Protein AF-A0A804HNZ0-F1 (afdb_monomer)

Foldseek 3Di:
DDDDDDPPDDDDDDDDDDDDPPPDDDDDDDDDDPPPDPPPDDDDDDDDDDDDPDDDDDDDDDDPDDDPPDAPPVHDDDDDPDPPVVDDDDPDPPDPDDDDD

Mean predicted aligned error: 22.6 Å

InterPro domains:
  IPR053115 Cyclin-dependent kinase inhibitor [PTHR35162] (1-100)

Organism: Musa acuminata subsp. malaccensis (NCBI:txid214687)

pLDDT: mean 74.39, std 14.31, range [40.06, 93.19]

Solvent-accessible surface area (backbone atoms only — not comparable to full-atom values): 8059 Å² total; per-residue (Å²): 138,84,86,83,77,82,83,74,78,72,80,88,79,80,86,83,86,78,83,69,93,78,72,74,81,88,79,80,84,88,80,86,79,91,74,90,61,92,72,75,84,76,78,81,82,76,83,78,82,77,83,71,80,84,74,79,81,76,90,74,76,83,75,76,81,80,76,80,91,63,80,54,98,82,56,79,78,89,72,72,92,59,59,73,82,73,49,82,83,73,82,73,74,78,83,74,80,78,78,90,126

Secondary structure (DSSP, 8-state):
---------PPPPPPPP---S---------------S-----PPPPPPP--PPPPPPPPPPPPPPPPP-PPPTT-PPPPPS-STTTSPPP---TT------

Radius of gyration: 34.48 Å; Cα contacts (8 Å, |Δi|>4): 2; chains: 1; bounding box: 57×45×86 Å

Structure (mmCIF, N/CA/C/O backbone):
data_AF-A0A804HNZ0-F1
#
_entry.id   AF-A0A804HNZ0-F1
#
loop_
_atom_site.group_PDB
_atom_site.id
_atom_site.type_symbol
_atom_site.label_atom_id
_atom_site.label_alt_id
_atom_site.label_comp_id
_atom_site.label_asym_id
_atom_site.label_entity_id
_atom_site.label_seq_id
_atom_site.pdbx_PDB_ins_code
_atom_site.Cartn_x
_atom_site.Cartn_y
_atom_site.Cartn_z
_atom_site.occupancy
_atom_site.B_iso_or_equiv
_atom_site.auth_seq_id
_atom_site.auth_comp_id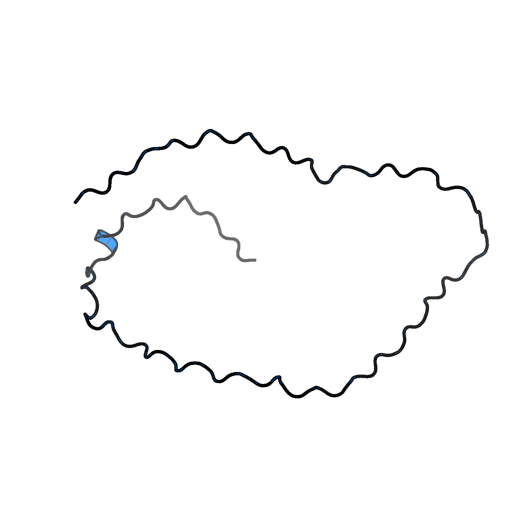
_atom_site.auth_asym_id
_atom_site.auth_atom_id
_atom_site.pdbx_PDB_model_num
ATOM 1 N N . MET A 1 1 ? 13.086 -16.620 31.245 1.00 46.06 1 MET A N 1
ATOM 2 C CA . MET A 1 1 ? 13.162 -17.008 29.822 1.00 46.06 1 MET A CA 1
ATOM 3 C C . MET A 1 1 ? 13.821 -15.850 29.086 1.00 46.06 1 MET A C 1
ATOM 5 O O . MET A 1 1 ? 13.134 -14.896 28.745 1.00 46.06 1 MET A O 1
ATOM 9 N N . GLY A 1 2 ? 15.155 -15.846 29.034 1.00 57.25 2 GLY A N 1
ATOM 10 C CA . GLY A 1 2 ? 15.947 -14.762 28.447 1.00 57.25 2 GLY A CA 1
ATOM 11 C C . GLY A 1 2 ? 16.069 -14.908 26.930 1.00 57.25 2 GLY A C 1
ATOM 12 O O . GLY A 1 2 ? 16.003 -16.020 26.415 1.00 57.25 2 GLY A O 1
ATOM 13 N N . LEU A 1 3 ? 16.219 -13.783 26.232 1.00 61.97 3 LEU A N 1
ATOM 14 C CA . LEU A 1 3 ? 16.718 -13.721 24.859 1.00 61.97 3 LEU A CA 1
ATOM 15 C C . LEU A 1 3 ? 18.109 -13.102 24.943 1.00 61.97 3 LEU A C 1
ATOM 17 O O . LEU A 1 3 ? 18.267 -11.884 24.986 1.00 61.97 3 LEU A O 1
ATOM 21 N N . GLU A 1 4 ? 19.099 -13.969 25.069 1.00 67.62 4 GLU A N 1
ATOM 22 C CA . GLU A 1 4 ? 20.506 -13.623 24.969 1.00 67.62 4 GLU A CA 1
ATOM 23 C C . GLU A 1 4 ? 20.862 -13.467 23.485 1.00 67.62 4 GLU A C 1
ATOM 25 O O . GLU A 1 4 ? 20.763 -14.405 22.698 1.00 67.62 4 GLU A O 1
ATOM 30 N N . PHE A 1 5 ? 21.172 -12.235 23.080 1.00 62.34 5 PHE A N 1
ATOM 31 C CA . PHE A 1 5 ? 21.745 -11.949 21.771 1.00 62.34 5 PHE A CA 1
ATOM 32 C C . PHE A 1 5 ? 23.254 -12.132 21.884 1.00 62.34 5 PHE A C 1
ATOM 34 O O . PHE A 1 5 ? 23.924 -11.318 22.520 1.00 62.34 5 PHE A O 1
ATOM 41 N N . ASP A 1 6 ? 23.784 -13.179 21.255 1.00 62.06 6 ASP A N 1
ATOM 42 C CA . ASP A 1 6 ? 25.218 -13.279 21.011 1.00 62.06 6 ASP A CA 1
ATOM 43 C C . ASP A 1 6 ? 25.627 -12.118 20.103 1.00 62.06 6 ASP A C 1
ATOM 45 O O . ASP A 1 6 ? 25.293 -12.067 18.916 1.00 62.06 6 ASP A O 1
ATOM 49 N N . ALA A 1 7 ? 26.336 -11.154 20.688 1.00 64.50 7 ALA A N 1
ATOM 50 C CA . ALA A 1 7 ? 26.970 -10.052 19.986 1.00 64.50 7 ALA A CA 1
ATOM 51 C C . ALA A 1 7 ? 28.180 -10.581 19.201 1.00 64.50 7 ALA A C 1
ATOM 53 O O . ALA A 1 7 ? 29.329 -10.281 19.519 1.00 64.50 7 ALA A O 1
ATOM 54 N N . GLN A 1 8 ? 27.934 -11.402 18.180 1.00 65.44 8 GLN A N 1
ATOM 55 C CA . GLN A 1 8 ? 28.947 -11.660 17.168 1.00 65.44 8 GLN A CA 1
ATOM 56 C C . GLN A 1 8 ? 29.049 -10.424 16.280 1.00 65.44 8 GLN A C 1
ATOM 58 O O . GLN A 1 8 ? 28.260 -10.212 15.359 1.00 65.44 8 GLN A O 1
ATOM 63 N N . GLU A 1 9 ? 30.017 -9.578 16.615 1.00 74.31 9 GLU A N 1
ATOM 64 C CA . GLU A 1 9 ? 30.476 -8.487 15.772 1.00 74.31 9 GLU A 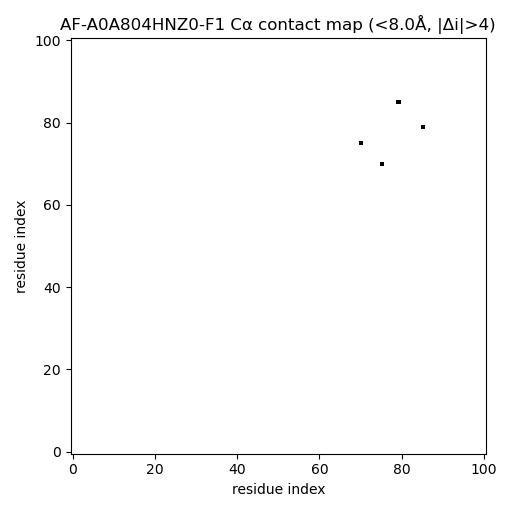CA 1
ATOM 65 C C . GLU A 1 9 ? 30.968 -9.077 14.442 1.00 74.31 9 GLU A C 1
ATOM 67 O O . GLU A 1 9 ? 31.959 -9.805 14.383 1.00 74.31 9 GLU A O 1
ATOM 72 N N . SER A 1 10 ? 30.226 -8.826 13.362 1.00 72.31 10 SER A N 1
ATOM 73 C CA . SER A 1 10 ? 30.628 -9.264 12.028 1.00 72.31 10 SER A CA 1
ATOM 74 C C . SER A 1 10 ? 31.896 -8.519 11.598 1.00 72.31 10 SER A C 1
ATOM 76 O O . SER A 1 10 ? 31.956 -7.300 11.785 1.00 72.31 10 SER A O 1
ATOM 78 N N . PRO A 1 11 ? 32.877 -9.194 10.975 1.00 78.75 11 PRO A N 1
ATOM 79 C CA . PRO A 1 11 ? 34.108 -8.544 10.556 1.00 78.75 11 PRO A CA 1
ATOM 80 C C . PRO A 1 11 ? 33.826 -7.420 9.543 1.00 78.75 11 PRO A C 1
ATOM 82 O O . PRO A 1 11 ? 32.917 -7.544 8.715 1.00 78.75 11 PRO A O 1
ATOM 85 N N . PRO A 1 12 ? 34.603 -6.323 9.580 1.00 79.56 12 PRO A N 1
ATOM 86 C CA . PRO A 1 12 ? 34.398 -5.187 8.693 1.00 79.56 12 PRO A CA 1
ATOM 87 C C . PRO A 1 12 ? 34.626 -5.594 7.232 1.00 79.56 12 PRO A C 1
ATOM 89 O O . PRO A 1 12 ? 35.664 -6.155 6.879 1.00 79.56 12 PRO A O 1
ATOM 92 N N . LEU A 1 13 ? 33.650 -5.299 6.370 1.00 81.19 13 LEU A N 1
ATOM 93 C CA . LEU A 1 13 ? 33.748 -5.564 4.935 1.00 81.19 13 LEU A CA 1
ATOM 94 C C . LEU A 1 13 ? 34.662 -4.539 4.253 1.00 81.19 13 LEU A C 1
ATOM 96 O O . LEU A 1 13 ? 34.633 -3.348 4.564 1.00 81.19 13 LEU A O 1
ATOM 100 N N . ALA A 1 14 ? 35.455 -5.005 3.287 1.00 86.00 14 ALA A N 1
ATOM 101 C CA . ALA A 1 14 ? 36.332 -4.142 2.508 1.00 86.00 14 ALA A CA 1
ATOM 102 C C . ALA A 1 14 ? 35.529 -3.197 1.583 1.00 86.00 14 ALA A C 1
ATOM 104 O O . ALA A 1 14 ? 34.492 -3.598 1.046 1.00 86.00 14 ALA A O 1
ATOM 105 N N . PRO A 1 15 ? 36.014 -1.965 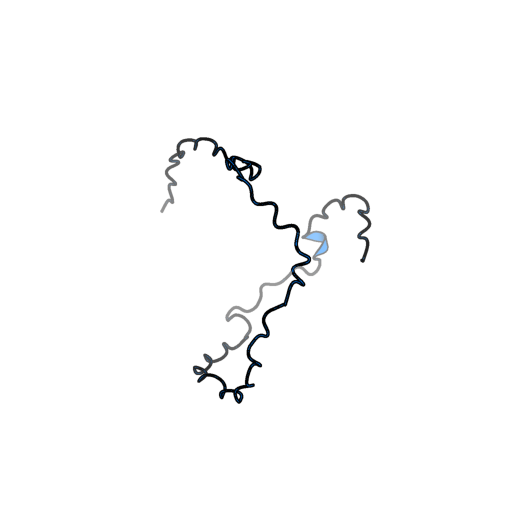1.334 1.00 83.69 15 PRO A N 1
ATOM 106 C CA . PRO A 1 15 ? 35.362 -1.033 0.417 1.00 83.69 15 PRO A CA 1
ATOM 107 C C . PRO A 1 15 ? 35.320 -1.557 -1.026 1.00 83.69 15 PRO A C 1
ATOM 109 O O . PRO A 1 15 ? 36.347 -1.933 -1.593 1.00 83.69 15 PRO A O 1
ATOM 112 N N . ILE A 1 16 ? 34.139 -1.518 -1.646 1.00 85.81 16 ILE A N 1
ATOM 113 C CA . ILE A 1 16 ? 33.950 -1.888 -3.054 1.00 85.81 16 ILE A CA 1
ATOM 114 C C . ILE A 1 16 ? 34.448 -0.742 -3.942 1.00 85.81 16 ILE A C 1
ATOM 116 O O . ILE A 1 16 ? 33.991 0.394 -3.816 1.00 85.81 16 ILE A O 1
ATOM 120 N N . ARG A 1 17 ? 35.371 -1.039 -4.864 1.00 81.69 17 ARG A N 1
ATOM 121 C CA . ARG A 1 17 ? 35.824 -0.094 -5.894 1.00 81.69 17 ARG A CA 1
ATOM 122 C C . ARG A 1 17 ? 35.022 -0.309 -7.172 1.00 81.69 17 ARG A C 1
ATOM 124 O O . ARG A 1 17 ? 35.092 -1.380 -7.765 1.00 81.69 17 ARG A O 1
ATOM 131 N N . THR A 1 18 ? 34.297 0.712 -7.610 1.00 80.56 18 THR A N 1
ATOM 132 C CA . THR A 1 18 ? 33.619 0.732 -8.912 1.00 80.56 18 THR A CA 1
ATOM 133 C C . THR A 1 18 ? 34.381 1.652 -9.859 1.00 80.56 18 THR A C 1
ATOM 135 O O . THR A 1 18 ? 34.621 2.810 -9.517 1.00 80.56 18 THR A O 1
ATOM 138 N N . THR A 1 19 ? 34.754 1.175 -11.046 1.00 76.94 19 THR A N 1
ATOM 139 C CA . THR A 1 19 ? 35.233 2.051 -12.124 1.00 76.94 19 THR A CA 1
ATOM 140 C C . THR A 1 19 ? 34.031 2.701 -12.802 1.00 76.94 19 THR A C 1
ATOM 142 O O . THR A 1 19 ? 33.039 2.031 -13.088 1.00 76.94 19 THR A O 1
ATOM 145 N N . GLY A 1 20 ? 34.091 4.018 -13.005 1.00 68.06 20 GLY A N 1
ATOM 146 C CA . GLY A 1 20 ? 33.048 4.758 -13.712 1.00 68.06 20 GLY A CA 1
ATOM 147 C C . GLY A 1 20 ? 32.935 4.317 -15.171 1.00 68.06 20 GLY A C 1
ATOM 148 O O . GLY A 1 20 ? 33.881 3.784 -15.744 1.00 68.06 20 GLY A O 1
ATOM 149 N N . ILE A 1 21 ? 31.777 4.576 -15.773 1.00 64.94 21 ILE A N 1
ATOM 150 C CA . ILE A 1 21 ? 31.421 4.232 -17.161 1.00 64.94 21 ILE A CA 1
ATOM 151 C C . ILE A 1 21 ? 32.266 4.930 -18.248 1.00 64.94 21 ILE A C 1
ATOM 153 O O . ILE A 1 21 ? 31.985 4.761 -19.426 1.00 64.94 21 ILE A O 1
ATOM 157 N N . ASP A 1 22 ? 33.298 5.691 -17.879 1.00 61.94 22 ASP A N 1
ATOM 158 C CA . ASP A 1 22 ? 34.150 6.459 -18.802 1.00 61.94 22 ASP A CA 1
ATOM 159 C C . ASP A 1 22 ? 35.394 5.682 -19.277 1.00 61.94 22 ASP A C 1
ATOM 161 O O . ASP A 1 22 ? 36.398 6.252 -19.708 1.00 61.94 22 ASP A O 1
ATOM 165 N N . ALA A 1 23 ? 35.351 4.349 -19.209 1.00 58.97 23 ALA A N 1
ATOM 166 C CA . ALA A 1 23 ? 36.323 3.511 -19.896 1.00 58.97 23 ALA A CA 1
ATOM 167 C C . ALA A 1 23 ? 36.029 3.557 -21.405 1.00 58.97 23 ALA A C 1
ATOM 169 O O . ALA A 1 23 ? 35.277 2.742 -21.935 1.00 58.97 23 ALA A O 1
ATOM 170 N N . LYS A 1 24 ? 36.604 4.550 -22.088 1.00 60.88 24 LYS A N 1
ATOM 171 C CA . LYS A 1 24 ? 36.611 4.650 -23.550 1.00 60.88 24 LYS A CA 1
ATOM 172 C C . LYS A 1 24 ? 37.192 3.353 -24.146 1.00 60.88 24 LYS A C 1
ATOM 174 O O . LYS A 1 24 ? 38.342 3.038 -23.830 1.00 60.88 24 LYS A O 1
ATOM 179 N N . PRO A 1 25 ? 36.466 2.612 -25.002 1.00 49.31 25 PRO A N 1
ATOM 180 C CA . PRO A 1 25 ? 37.070 1.518 -25.747 1.00 49.31 25 PRO A CA 1
ATOM 181 C C . PRO A 1 25 ? 38.052 2.100 -26.772 1.00 49.31 25 PRO A C 1
ATOM 183 O O . PRO A 1 25 ? 37.727 3.025 -27.519 1.00 49.31 25 PRO A O 1
ATOM 186 N N . ALA A 1 26 ? 39.282 1.594 -26.751 1.00 52.16 26 ALA A N 1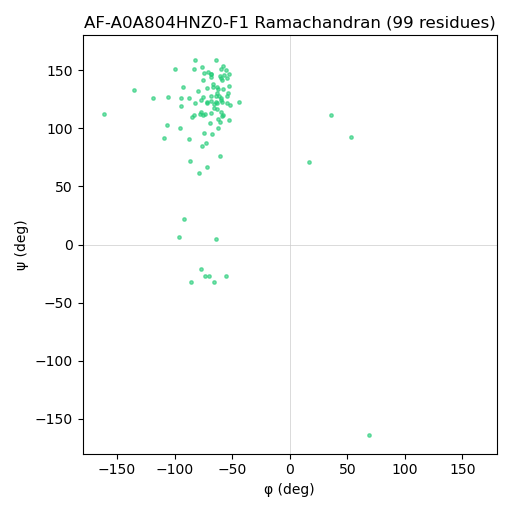
ATOM 187 C CA . ALA A 1 26 ? 40.215 1.745 -27.853 1.00 52.16 26 ALA A CA 1
ATOM 188 C C . ALA A 1 26 ? 39.793 0.748 -28.938 1.00 52.16 26 ALA A C 1
ATOM 190 O O . ALA A 1 26 ? 39.849 -0.455 -28.699 1.00 52.16 26 ALA A O 1
ATOM 191 N N . GLU A 1 27 ? 39.356 1.245 -30.092 1.00 48.53 27 GLU A N 1
ATOM 192 C CA . GLU A 1 27 ? 39.207 0.433 -31.298 1.00 48.53 27 GLU A CA 1
ATOM 193 C C . GLU A 1 27 ? 40.119 1.004 -32.385 1.00 48.53 27 GLU A C 1
ATOM 195 O O . GLU A 1 27 ? 40.152 2.210 -32.645 1.00 48.53 27 GLU A O 1
ATOM 200 N N . GLU A 1 28 ? 40.935 0.094 -32.904 1.00 50.84 28 GLU A N 1
ATOM 201 C CA . GLU A 1 28 ? 41.956 0.238 -33.929 1.00 50.84 28 GLU A CA 1
ATOM 202 C C . GLU A 1 28 ? 41.343 0.463 -35.326 1.00 50.84 28 GLU A C 1
ATOM 204 O O . GLU A 1 28 ? 40.289 -0.075 -35.646 1.00 50.84 28 GLU A O 1
ATOM 209 N N . GLU A 1 29 ? 42.072 1.228 -36.149 1.00 49.00 29 GLU A N 1
ATOM 210 C CA . GLU A 1 29 ? 42.215 1.072 -37.608 1.00 49.00 29 GLU A CA 1
ATOM 211 C C . GLU A 1 29 ? 40.926 1.002 -38.464 1.00 49.00 29 GLU A C 1
ATOM 213 O O . GLU A 1 29 ? 40.412 -0.066 -38.792 1.00 49.00 29 GLU A O 1
ATOM 218 N N . VAL A 1 30 ? 40.471 2.160 -38.963 1.00 40.06 30 VAL A N 1
ATOM 219 C CA . VAL A 1 30 ? 39.568 2.236 -40.128 1.00 40.06 30 VAL A CA 1
ATOM 220 C C . VAL A 1 30 ? 40.415 2.458 -41.382 1.00 40.06 30 VAL A C 1
ATOM 222 O O . VAL A 1 30 ? 40.849 3.576 -41.663 1.00 40.06 30 VAL A O 1
ATOM 225 N N . SER A 1 31 ? 40.656 1.384 -42.133 1.00 45.75 31 SER A N 1
ATOM 226 C CA . SER A 1 31 ? 41.236 1.438 -43.477 1.00 45.75 31 SER A CA 1
ATOM 227 C C . SER A 1 31 ? 40.166 1.758 -44.531 1.00 45.75 31 SER A C 1
ATOM 229 O O . SER A 1 31 ? 39.179 1.043 -44.667 1.00 45.75 31 SER A O 1
ATOM 231 N N . GLU A 1 32 ? 40.400 2.856 -45.249 1.00 44.75 32 GLU A N 1
ATOM 232 C CA . GLU A 1 32 ? 40.194 3.077 -46.689 1.00 44.75 32 GLU A CA 1
ATOM 233 C C . GLU A 1 32 ? 38.986 2.422 -47.399 1.00 44.75 32 GLU A C 1
ATOM 235 O O . GLU A 1 32 ? 38.974 1.239 -47.723 1.00 44.75 32 GLU A O 1
ATOM 240 N N . SER A 1 33 ? 38.030 3.255 -47.820 1.00 42.22 33 SER A N 1
ATOM 241 C CA . SER A 1 33 ? 37.599 3.282 -49.227 1.00 42.22 33 SER A CA 1
ATOM 242 C C . SER A 1 33 ? 36.873 4.592 -49.537 1.00 42.22 33 SER A C 1
ATOM 244 O O . SER A 1 33 ? 35.798 4.899 -49.029 1.00 42.22 33 SER A O 1
ATOM 246 N N . THR A 1 34 ? 37.517 5.401 -50.368 1.00 49.22 34 THR A N 1
ATOM 247 C CA . THR A 1 34 ? 36.986 6.621 -50.971 1.00 49.22 34 THR A CA 1
ATOM 248 C C . THR A 1 34 ? 36.033 6.224 -52.101 1.00 49.22 34 THR A C 1
ATOM 250 O O . THR A 1 34 ? 36.44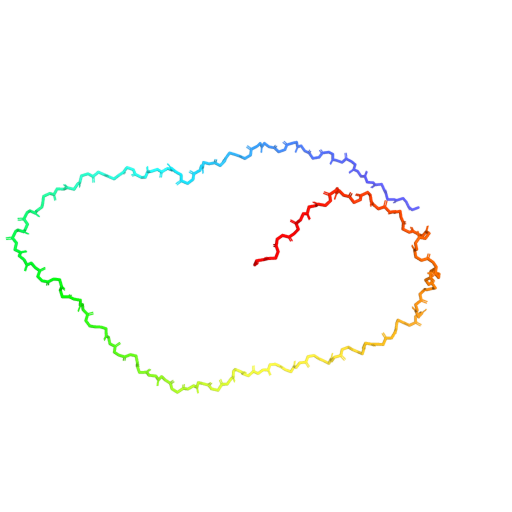1 6.142 -53.257 1.00 49.22 34 THR A O 1
ATOM 253 N N . ASP A 1 35 ? 34.769 5.945 -51.785 1.00 47.84 35 ASP A N 1
ATOM 254 C CA . ASP A 1 35 ? 33.708 5.863 -52.796 1.00 47.84 35 ASP A CA 1
ATOM 255 C C . ASP A 1 35 ? 33.121 7.263 -53.008 1.00 47.84 35 ASP A C 1
ATOM 257 O O . ASP A 1 35 ? 32.238 7.728 -52.289 1.00 47.84 35 ASP A O 1
ATOM 261 N N . ASN A 1 36 ? 33.708 7.988 -53.959 1.00 52.06 36 ASN A N 1
ATOM 262 C CA . ASN A 1 36 ? 33.219 9.278 -54.428 1.00 52.06 36 ASN A CA 1
ATOM 263 C C . ASN A 1 36 ? 32.184 9.035 -55.535 1.00 52.06 36 ASN A C 1
ATOM 265 O O . ASN A 1 36 ? 32.447 9.252 -56.718 1.00 52.06 36 ASN A O 1
ATOM 269 N N . GLY A 1 37 ? 31.022 8.543 -55.131 1.00 52.88 37 GLY A N 1
ATOM 270 C CA . GLY A 1 37 ? 29.798 8.521 -55.912 1.00 52.88 37 GLY A CA 1
ATOM 271 C C . GLY A 1 37 ? 28.685 8.968 -54.983 1.00 52.88 37 GLY A C 1
ATOM 272 O O . GLY A 1 37 ? 28.617 8.527 -53.841 1.00 52.88 37 GLY A O 1
ATOM 273 N N . GLU A 1 38 ? 27.844 9.886 -55.434 1.00 61.16 38 GLU A N 1
ATOM 274 C CA . GLU A 1 38 ? 26.607 10.273 -54.760 1.00 61.16 38 GLU A CA 1
ATOM 275 C C . GLU A 1 38 ? 25.670 9.058 -54.650 1.00 61.16 38 GLU A C 1
ATOM 277 O O . GLU A 1 38 ? 24.720 8.884 -55.406 1.00 61.16 38 GLU A O 1
ATOM 282 N N . ALA A 1 39 ? 25.968 8.153 -53.720 1.00 65.69 39 ALA A N 1
ATOM 283 C CA . ALA A 1 39 ? 25.070 7.090 -53.335 1.00 65.69 39 ALA A CA 1
ATOM 284 C C . ALA A 1 39 ? 23.885 7.769 -52.650 1.00 65.69 39 ALA A C 1
ATOM 286 O O . ALA A 1 39 ? 23.930 8.105 -51.465 1.00 65.69 39 ALA A O 1
ATOM 287 N N . GLU A 1 40 ? 22.831 8.032 -53.419 1.00 75.56 40 GLU A N 1
ATOM 288 C CA . GLU A 1 40 ? 21.534 8.387 -52.868 1.00 75.56 40 GLU A CA 1
ATOM 289 C C . GLU A 1 40 ? 21.163 7.300 -51.853 1.00 75.56 40 GLU A C 1
ATOM 291 O O . GLU A 1 40 ? 20.884 6.154 -52.208 1.00 75.56 40 GLU A O 1
ATOM 296 N N . CYS A 1 41 ? 21.232 7.635 -50.564 1.00 75.62 41 CYS A N 1
ATOM 297 C CA . CYS A 1 41 ? 20.881 6.717 -49.493 1.00 75.62 41 CYS A CA 1
ATOM 298 C C . CYS A 1 41 ? 19.400 6.338 -49.623 1.00 75.62 41 CYS A C 1
ATOM 300 O O . CYS A 1 41 ? 18.512 7.092 -49.222 1.00 75.62 41 CYS A O 1
ATOM 302 N N . VAL A 1 42 ? 19.124 5.156 -50.176 1.00 82.00 42 VAL A N 1
ATOM 303 C CA . VAL A 1 42 ? 17.767 4.617 -50.274 1.00 82.00 42 VAL A CA 1
ATOM 304 C C . VAL A 1 42 ? 17.410 3.932 -48.959 1.00 82.00 42 VAL A C 1
ATOM 306 O O . VAL A 1 42 ? 17.935 2.868 -48.633 1.00 82.00 42 VAL A O 1
ATOM 309 N N . THR A 1 43 ? 16.473 4.513 -48.210 1.00 86.12 43 THR A N 1
ATOM 310 C CA . THR A 1 43 ? 15.900 3.853 -47.032 1.00 86.12 43 THR 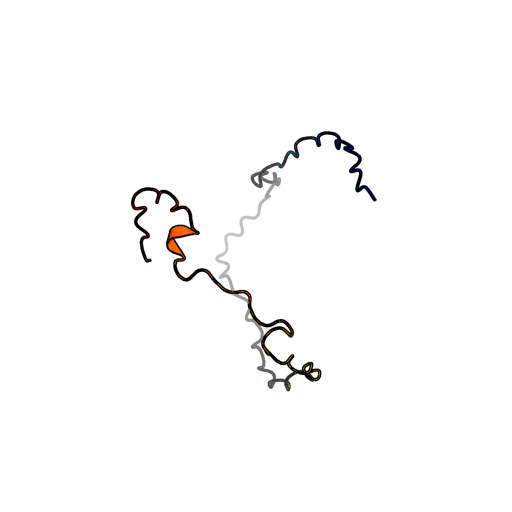A CA 1
ATOM 311 C C . THR A 1 43 ? 15.114 2.611 -47.476 1.00 86.12 43 THR A C 1
ATOM 313 O O . THR A 1 43 ? 14.158 2.750 -48.250 1.00 86.12 43 THR A O 1
ATOM 316 N N . PRO A 1 44 ? 15.454 1.398 -47.001 1.00 87.44 44 PRO A N 1
ATOM 317 C CA . PRO A 1 44 ? 14.677 0.206 -47.312 1.00 87.44 44 PRO A CA 1
ATOM 318 C C . PRO A 1 44 ? 13.255 0.349 -46.759 1.00 87.44 44 PRO A C 1
ATOM 320 O O . PRO A 1 44 ? 13.048 0.773 -45.620 1.00 87.44 44 PRO A O 1
ATOM 323 N N . LYS A 1 45 ? 12.256 0.007 -47.577 1.00 85.12 45 LYS A N 1
ATOM 324 C CA . LYS A 1 45 ? 10.847 0.042 -47.168 1.00 85.12 45 LYS A CA 1
ATOM 325 C C . LYS A 1 45 ? 10.555 -1.157 -46.268 1.00 85.12 45 LYS A C 1
ATOM 327 O O . LYS A 1 45 ? 10.828 -2.290 -46.657 1.00 85.12 45 LYS A O 1
ATOM 332 N N . SER A 1 46 ? 9.996 -0.913 -45.085 1.00 84.50 46 SER A N 1
ATOM 333 C CA . SER A 1 46 ? 9.505 -1.980 -44.214 1.00 84.50 46 SER A CA 1
ATOM 334 C C . SER A 1 46 ? 8.175 -2.540 -44.719 1.00 84.50 46 SER A C 1
ATOM 336 O O . SER A 1 46 ? 7.391 -1.847 -45.371 1.00 84.50 46 SER A O 1
ATOM 338 N N . GLU A 1 47 ? 7.917 -3.808 -44.401 1.00 86.50 47 GLU A N 1
ATOM 339 C CA . GLU A 1 47 ? 6.611 -4.422 -44.614 1.00 86.50 47 GLU A CA 1
ATOM 340 C C . GLU A 1 47 ? 5.557 -3.714 -43.752 1.00 86.50 47 GLU A C 1
ATOM 342 O O . GLU A 1 47 ? 5.785 -3.398 -42.580 1.00 86.50 47 GLU A O 1
ATOM 347 N N . GLN A 1 48 ? 4.403 -3.426 -44.352 1.00 82.38 48 GLN A N 1
ATOM 348 C CA . GLN A 1 48 ? 3.324 -2.728 -43.673 1.00 82.38 48 GLN A CA 1
ATOM 349 C C . GLN A 1 48 ? 2.687 -3.681 -42.649 1.00 82.38 48 GLN A C 1
ATOM 351 O O . GLN A 1 48 ? 2.233 -4.760 -43.033 1.00 82.38 48 GLN A O 1
ATOM 356 N N . PRO A 1 49 ? 2.639 -3.326 -41.351 1.00 78.94 49 PRO A N 1
ATOM 357 C CA . PRO A 1 49 ? 2.112 -4.230 -40.344 1.00 78.94 49 PRO A CA 1
ATOM 358 C C . PRO A 1 49 ? 0.620 -4.458 -40.591 1.00 78.94 49 PRO A C 1
ATOM 360 O O . PRO A 1 49 ? -0.191 -3.534 -40.515 1.00 78.94 49 PRO A O 1
ATOM 363 N N . VAL A 1 50 ? 0.252 -5.707 -40.871 1.00 82.75 50 VAL A N 1
ATOM 364 C CA . VAL A 1 50 ? -1.148 -6.128 -40.914 1.00 82.75 50 VAL A CA 1
ATOM 365 C C . VAL A 1 50 ? -1.683 -6.079 -39.485 1.00 82.75 50 VAL A C 1
ATOM 367 O O . VAL A 1 50 ? -1.243 -6.843 -38.623 1.00 82.75 50 VAL A O 1
ATOM 370 N N . CYS A 1 51 ? -2.623 -5.170 -39.214 1.00 76.31 51 CYS A N 1
ATOM 371 C CA . CYS A 1 51 ? -3.314 -5.117 -37.928 1.00 76.31 51 CYS A CA 1
ATOM 372 C C . CYS A 1 51 ? -4.051 -6.437 -37.698 1.00 76.31 51 CYS A C 1
ATOM 374 O O . CYS A 1 51 ? -5.091 -6.696 -38.304 1.00 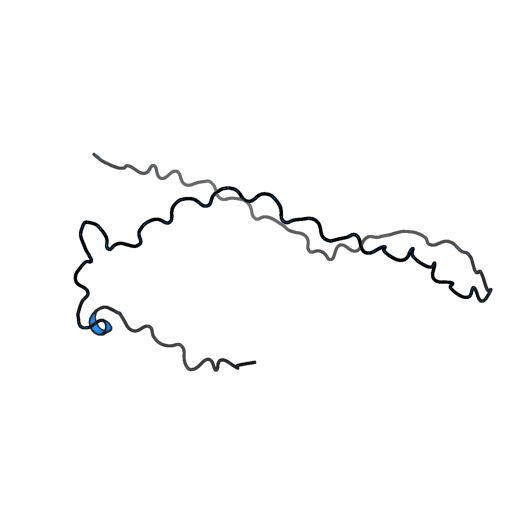76.31 51 CYS A O 1
ATOM 376 N N . GLN A 1 52 ? -3.510 -7.277 -36.819 1.00 79.94 52 GLN A N 1
ATOM 377 C CA . GLN A 1 52 ? -4.210 -8.479 -36.400 1.00 79.94 52 GLN A CA 1
ATOM 378 C C . GLN A 1 52 ? -5.436 -8.109 -35.553 1.00 79.94 52 GLN A C 1
ATOM 380 O O . GLN A 1 52 ? -5.389 -7.137 -34.790 1.00 79.94 52 GLN A O 1
ATOM 385 N N . PRO A 1 53 ? -6.542 -8.863 -35.677 1.00 83.88 53 PRO A N 1
ATOM 386 C CA . PRO A 1 53 ? -7.715 -8.656 -34.843 1.00 83.88 53 PRO A CA 1
ATOM 387 C C . PRO A 1 53 ? -7.355 -8.827 -33.365 1.00 83.88 53 PRO A C 1
ATOM 389 O O . PRO A 1 53 ? -6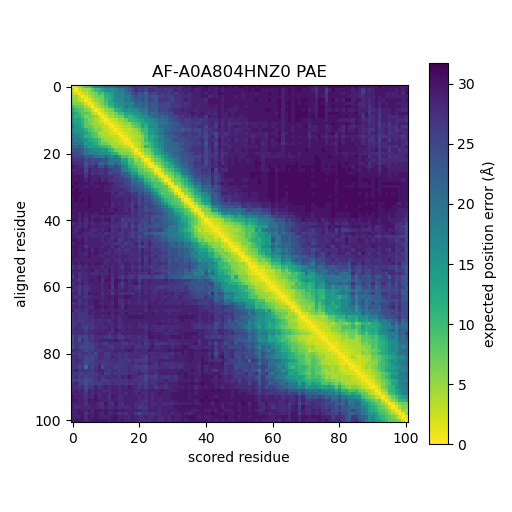.542 -9.675 -32.995 1.00 83.88 53 PRO A O 1
ATOM 392 N N . ALA A 1 54 ? -7.975 -8.013 -32.510 1.00 82.44 54 ALA A N 1
ATOM 393 C CA . ALA A 1 54 ? -7.744 -8.072 -31.075 1.00 82.44 54 ALA A CA 1
ATOM 394 C C . ALA A 1 54 ? -8.115 -9.460 -30.532 1.00 82.44 54 ALA A C 1
ATOM 396 O O . ALA A 1 54 ? -9.242 -9.930 -30.702 1.00 82.44 54 ALA A O 1
ATOM 397 N N . LEU A 1 55 ? -7.161 -10.108 -29.862 1.00 85.19 55 LEU A N 1
ATOM 398 C CA . LEU A 1 55 ? -7.412 -11.365 -29.168 1.00 85.19 55 LEU A CA 1
ATOM 399 C C . LEU A 1 55 ? -8.333 -11.120 -27.963 1.00 85.19 55 LEU A C 1
ATOM 401 O O . LEU A 1 55 ? -8.248 -10.061 -27.326 1.00 85.19 55 LEU A O 1
ATOM 405 N N . PRO A 1 56 ? -9.207 -12.082 -27.616 1.00 87.00 56 PRO A N 1
ATOM 406 C CA . PRO A 1 56 ? -10.019 -11.970 -26.416 1.00 87.00 56 PRO A CA 1
ATOM 407 C C . PRO A 1 56 ? -9.119 -11.852 -25.176 1.00 87.00 56 PRO A C 1
ATOM 409 O O . PRO A 1 56 ? -7.999 -12.374 -25.156 1.00 87.00 56 PRO A O 1
ATOM 412 N N . PRO A 1 57 ? -9.590 -11.179 -24.114 1.00 84.56 57 PRO A N 1
ATOM 413 C CA . PRO A 1 57 ? -8.816 -11.044 -22.891 1.00 84.56 57 PRO A CA 1
ATOM 414 C C . PRO A 1 57 ? -8.490 -12.420 -22.305 1.00 84.56 57 PRO A C 1
ATOM 416 O O . PRO A 1 57 ? -9.330 -13.321 -22.295 1.00 84.56 57 PRO A O 1
ATOM 419 N N . ALA A 1 58 ? -7.275 -12.563 -21.772 1.00 87.19 58 ALA A N 1
ATOM 420 C CA . ALA A 1 58 ? -6.831 -13.807 -21.158 1.00 87.19 58 ALA A CA 1
ATOM 421 C C . ALA A 1 58 ? -7.809 -14.280 -20.058 1.00 87.19 58 ALA A C 1
ATOM 423 O O . ALA A 1 58 ? -8.330 -13.443 -19.304 1.00 87.19 58 ALA A O 1
ATOM 424 N N . PRO A 1 59 ? -8.027 -15.603 -19.912 1.00 89.06 59 PRO A N 1
ATOM 425 C CA . PRO A 1 59 ? -8.860 -16.157 -18.852 1.00 89.06 59 PRO A CA 1
ATOM 426 C C . PRO A 1 59 ? -8.426 -15.633 -17.481 1.00 89.06 59 PRO A C 1
ATOM 428 O O . PRO A 1 59 ? -7.285 -15.811 -17.047 1.00 89.06 59 PRO A O 1
ATOM 431 N N . ARG A 1 60 ? -9.339 -14.955 -16.783 1.00 85.50 60 ARG A N 1
ATOM 432 C CA . ARG A 1 60 ? -9.061 -14.397 -15.458 1.00 85.50 60 ARG A CA 1
ATOM 433 C C . ARG A 1 60 ? -9.354 -15.439 -14.389 1.00 85.50 60 ARG A C 1
ATOM 435 O O . ARG A 1 60 ? -10.467 -15.950 -14.306 1.00 85.50 60 ARG A O 1
ATOM 442 N N . LYS A 1 61 ? -8.367 -15.704 -13.531 1.00 88.19 61 LYS A N 1
ATOM 443 C CA . LYS A 1 61 ? -8.574 -16.502 -12.315 1.00 88.19 61 LYS A CA 1
ATOM 444 C C . LYS A 1 61 ? -9.666 -15.853 -11.444 1.00 88.19 61 LYS A C 1
ATOM 446 O O . LYS A 1 61 ? -9.732 -14.617 -11.396 1.00 88.19 61 LYS A O 1
ATOM 451 N N . PRO A 1 62 ? -10.493 -16.644 -10.732 1.00 88.88 62 PRO A N 1
ATOM 452 C CA . PRO A 1 62 ? -11.454 -16.110 -9.776 1.00 88.88 62 PRO A CA 1
ATOM 453 C C . PRO A 1 62 ? -10.742 -15.207 -8.771 1.00 88.88 62 PRO A C 1
ATOM 455 O O . PRO A 1 62 ? -9.710 -15.580 -8.207 1.00 88.88 62 PRO A O 1
ATOM 458 N N . ARG A 1 63 ? -11.270 -14.000 -8.556 1.00 83.25 63 ARG A N 1
ATOM 459 C CA . ARG A 1 63 ? -10.718 -13.115 -7.529 1.00 83.25 63 ARG A CA 1
ATOM 460 C C . ARG A 1 63 ? -10.977 -13.744 -6.157 1.00 83.25 63 ARG A C 1
ATOM 462 O O . ARG A 1 63 ? -12.106 -14.171 -5.914 1.00 83.25 63 ARG A O 1
ATOM 469 N N . PRO A 1 64 ? -9.985 -13.763 -5.252 1.00 87.12 64 PRO A N 1
ATOM 470 C CA . PRO A 1 64 ? -10.212 -14.155 -3.870 1.00 87.12 64 PRO A CA 1
ATOM 471 C C . PRO A 1 64 ? -11.358 -13.346 -3.259 1.00 87.12 64 PRO A C 1
ATOM 473 O O . PRO A 1 64 ? -11.545 -12.168 -3.589 1.00 87.12 64 PRO A O 1
ATOM 476 N N . ALA A 1 65 ? -12.112 -13.969 -2.353 1.00 86.00 65 ALA A N 1
ATOM 477 C CA . ALA A 1 65 ? -13.161 -13.277 -1.621 1.00 86.00 65 ALA A CA 1
ATOM 478 C C . ALA A 1 65 ? -12.573 -12.036 -0.927 1.00 86.00 65 ALA A C 1
ATOM 480 O O . ALA A 1 65 ? -11.568 -12.120 -0.216 1.00 86.00 65 ALA A O 1
ATOM 481 N N . LYS A 1 66 ? -13.192 -10.868 -1.142 1.00 82.00 66 LYS A N 1
ATOM 482 C CA . LYS A 1 66 ? -12.792 -9.639 -0.449 1.00 82.00 66 LYS A CA 1
ATOM 483 C C . LYS A 1 66 ? -12.920 -9.869 1.057 1.00 82.00 66 LYS A C 1
ATOM 485 O O . LYS A 1 66 ? -14.009 -10.172 1.546 1.00 82.00 66 LYS A O 1
ATOM 490 N N . ARG A 1 67 ? -11.818 -9.689 1.790 1.00 80.94 67 ARG A N 1
ATOM 491 C CA . ARG A 1 67 ? -11.841 -9.666 3.257 1.00 80.94 67 ARG A CA 1
ATOM 492 C C . ARG A 1 67 ? -12.787 -8.549 3.699 1.00 80.94 67 ARG A C 1
ATOM 494 O O . ARG A 1 67 ? -12.740 -7.448 3.153 1.00 80.94 67 ARG A O 1
ATOM 501 N N . LYS A 1 68 ? -13.666 -8.837 4.660 1.00 81.50 68 LYS A N 1
ATOM 502 C CA . LYS A 1 68 ? -14.529 -7.813 5.255 1.00 81.50 68 LYS A CA 1
ATOM 503 C C . LYS A 1 68 ? -13.630 -6.807 5.977 1.00 81.50 68 LYS A C 1
ATOM 505 O O . LYS A 1 68 ? -12.855 -7.195 6.845 1.00 81.50 68 LYS A O 1
ATOM 510 N N . LEU A 1 69 ? -13.725 -5.535 5.595 1.00 79.69 69 LEU A N 1
ATOM 511 C CA . LEU A 1 69 ? -13.077 -4.413 6.278 1.00 79.69 69 LEU A CA 1
ATOM 512 C C . LEU A 1 69 ? -13.908 -4.048 7.516 1.00 79.69 69 LEU A C 1
ATOM 514 O O . LEU A 1 69 ? -14.519 -2.987 7.576 1.00 79.69 69 LEU A O 1
ATOM 518 N N . GLY A 1 70 ? -14.046 -4.995 8.441 1.00 83.12 70 GLY A N 1
ATOM 519 C CA . GLY A 1 70 ? -14.690 -4.746 9.726 1.00 83.12 70 GLY A CA 1
ATOM 520 C C . GLY A 1 70 ? -13.710 -4.107 10.712 1.00 83.12 70 GLY A C 1
ATOM 521 O O . GLY A 1 70 ? -12.495 -4.258 10.537 1.00 83.12 70 GLY A O 1
ATOM 522 N N . PRO A 1 71 ? -14.211 -3.422 11.753 1.00 83.81 71 PRO A N 1
ATOM 523 C CA . PRO A 1 71 ? -13.368 -3.012 12.866 1.00 83.81 71 PRO A CA 1
ATOM 524 C C . PRO A 1 71 ? -12.699 -4.243 13.507 1.00 83.81 71 PRO A C 1
ATOM 526 O O . PRO A 1 71 ? -13.237 -5.354 13.423 1.00 83.81 71 PRO A O 1
ATOM 529 N N . PRO A 1 72 ? -11.527 -4.075 14.145 1.00 87.31 72 PRO A N 1
ATOM 530 C CA . PRO A 1 72 ? -10.861 -5.167 14.842 1.00 87.31 72 PRO A CA 1
ATOM 531 C C . PRO A 1 72 ? -11.793 -5.814 15.882 1.00 87.31 72 PRO A C 1
ATOM 533 O O . PRO A 1 72 ? -12.593 -5.102 16.490 1.00 87.31 72 PRO A O 1
ATOM 536 N N . PRO A 1 73 ? -11.658 -7.123 16.180 1.00 86.69 73 PRO A N 1
ATOM 537 C CA . PRO A 1 73 ? -12.488 -7.800 17.185 1.00 86.69 73 PRO A CA 1
ATOM 538 C C . PRO A 1 73 ? -12.454 -7.136 18.568 1.00 86.69 73 PRO A C 1
ATOM 540 O O . PRO A 1 73 ? -13.404 -7.236 19.333 1.00 86.69 73 PRO A O 1
ATOM 543 N N . LYS A 1 74 ? -11.348 -6.449 18.882 1.00 90.81 74 LYS A N 1
ATOM 544 C CA . LYS A 1 74 ? -11.123 -5.743 20.148 1.00 90.81 74 LYS A CA 1
ATOM 545 C C . LYS A 1 74 ? -11.453 -4.243 20.079 1.00 90.81 74 LYS A C 1
ATOM 547 O O . LYS A 1 74 ? -11.192 -3.521 21.034 1.00 90.81 74 LYS A O 1
ATOM 552 N N . GLY A 1 75 ? -12.012 -3.775 18.962 1.00 90.06 75 GLY A N 1
ATOM 553 C CA . GLY A 1 75 ? -12.254 -2.358 18.706 1.00 90.06 75 GLY A CA 1
ATOM 554 C C . GLY A 1 75 ? -10.967 -1.552 18.505 1.00 90.06 75 GLY A C 1
ATOM 555 O O . GLY A 1 75 ? -9.896 -2.103 18.243 1.00 90.06 75 GLY A O 1
ATOM 556 N N . TYR A 1 76 ? -11.097 -0.231 18.603 1.00 89.62 76 TYR A N 1
ATOM 557 C CA . TYR A 1 76 ? -9.983 0.715 18.552 1.00 89.62 76 TYR A CA 1
ATOM 558 C C . TYR A 1 76 ? -9.596 1.154 19.964 1.00 89.62 76 TYR A C 1
ATOM 560 O O . TYR A 1 76 ? -10.438 1.213 20.858 1.00 89.62 76 TYR A O 1
ATOM 568 N N . TYR A 1 77 ? -8.324 1.492 20.154 1.00 90.00 77 TYR A N 1
ATOM 569 C CA . TYR A 1 77 ? -7.863 2.098 21.398 1.00 90.00 77 TYR A CA 1
ATOM 570 C C . TYR A 1 77 ? -8.316 3.562 21.484 1.00 90.00 77 TYR A C 1
ATOM 572 O O . TYR A 1 77 ? -8.413 4.224 20.446 1.00 90.00 77 TYR A O 1
ATOM 580 N N . PRO A 1 78 ? -8.587 4.079 22.697 1.00 90.62 78 PRO A N 1
ATOM 581 C CA . PRO A 1 78 ? -8.908 5.486 22.873 1.00 90.62 78 PRO A CA 1
ATOM 582 C C . PRO A 1 78 ? -7.725 6.342 22.413 1.00 90.62 78 PRO A C 1
ATOM 584 O O . PRO A 1 78 ? -6.588 6.134 22.835 1.00 90.62 78 PRO A O 1
ATOM 587 N N . VAL A 1 79 ? -8.008 7.297 21.532 1.00 88.44 79 VAL A N 1
ATOM 588 C CA . VAL A 1 79 ? -7.035 8.286 21.066 1.00 88.44 79 VAL A CA 1
ATOM 589 C C . VAL A 1 79 ? -7.146 9.520 21.968 1.00 88.44 79 VAL A C 1
ATOM 591 O O . VAL A 1 79 ? -8.271 9.937 22.257 1.00 88.44 79 VAL A O 1
ATOM 594 N N . PRO A 1 80 ? -6.027 10.111 22.431 1.00 93.19 80 PRO A N 1
ATOM 595 C CA . PRO A 1 80 ? -6.053 11.369 23.171 1.00 93.19 80 PRO A CA 1
ATOM 596 C C . PRO A 1 80 ? -6.817 12.455 22.405 1.00 93.19 80 PRO A C 1
ATOM 598 O O . PRO A 1 80 ? -6.643 12.607 21.197 1.00 93.19 80 PRO A O 1
ATOM 601 N N . SER A 1 81 ? -7.668 13.208 23.106 1.00 92.06 81 SER A N 1
ATOM 602 C CA . SER A 1 81 ? -8.488 14.268 22.500 1.00 92.06 81 SER A CA 1
ATOM 603 C C . SER A 1 81 ? -7.647 15.419 21.962 1.00 92.06 81 SER A C 1
ATOM 605 O O . SER A 1 81 ? -8.012 16.054 20.977 1.00 92.06 81 SER A O 1
ATOM 607 N N . ASP A 1 82 ? -6.521 15.681 22.618 1.00 92.25 82 ASP A N 1
ATOM 608 C CA . ASP A 1 82 ? -5.551 16.671 22.196 1.00 92.25 82 ASP A CA 1
ATOM 609 C C . ASP A 1 82 ? -4.316 15.975 21.626 1.00 92.25 82 ASP A C 1
ATOM 611 O O . ASP A 1 82 ? -3.475 15.448 22.350 1.00 92.25 82 ASP A O 1
ATOM 615 N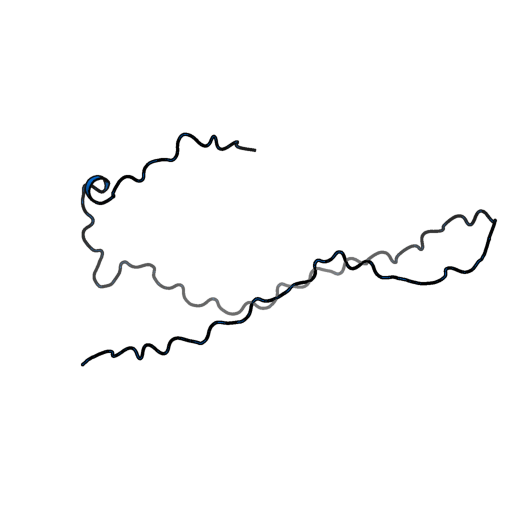 N . LEU A 1 83 ? -4.212 15.969 20.301 1.00 87.88 83 LEU A N 1
ATOM 616 C CA . LEU A 1 83 ? -3.039 15.435 19.619 1.00 87.88 83 LEU A CA 1
ATOM 617 C C . LEU A 1 83 ? -1.831 16.371 19.761 1.00 87.88 83 LEU A C 1
ATOM 619 O O . LEU A 1 83 ? -0.696 15.900 19.730 1.00 87.88 83 LEU A O 1
ATOM 623 N N . ALA A 1 84 ? -2.043 17.676 19.945 1.00 85.06 84 ALA A N 1
ATOM 624 C CA . ALA A 1 84 ? -0.955 18.647 20.001 1.00 85.06 84 ALA A CA 1
ATOM 625 C C . ALA A 1 84 ? -0.106 18.509 21.275 1.00 85.06 84 ALA A C 1
ATOM 627 O O . ALA A 1 84 ? 1.082 18.813 21.231 1.00 85.06 84 ALA A O 1
ATOM 628 N N . SER A 1 85 ? -0.669 18.003 22.379 1.00 85.38 85 SER A N 1
ATOM 629 C CA . SER A 1 85 ? 0.108 17.666 23.584 1.00 85.38 85 SER A CA 1
ATOM 630 C C . SER A 1 85 ? 0.887 16.354 23.482 1.00 85.38 85 SER A C 1
ATOM 632 O O . SER A 1 85 ? 1.856 16.170 24.216 1.00 85.38 85 SER A O 1
ATOM 634 N N . VAL A 1 86 ? 0.499 15.441 22.586 1.00 86.06 86 VAL A N 1
ATOM 635 C CA . VAL A 1 86 ? 1.178 14.145 22.404 1.00 86.06 86 VAL A CA 1
ATOM 636 C C . VAL A 1 86 ? 2.360 14.262 21.443 1.00 86.06 86 VAL A C 1
ATOM 638 O O . VAL A 1 86 ? 3.358 13.555 21.591 1.00 86.06 86 VAL A O 1
ATOM 641 N N . PHE A 1 87 ? 2.266 15.149 20.451 1.00 88.31 87 PHE A N 1
ATOM 642 C CA . PHE A 1 87 ? 3.317 15.334 19.458 1.00 88.31 87 PHE A CA 1
ATOM 643 C C . PHE A 1 87 ? 4.263 16.469 19.846 1.00 88.31 87 PHE A C 1
ATOM 645 O O . PHE A 1 87 ? 3.855 17.611 20.031 1.00 88.31 87 PHE A O 1
ATOM 652 N N . ILE A 1 88 ? 5.561 16.169 19.886 1.00 85.56 88 ILE A N 1
ATOM 653 C CA . ILE A 1 88 ? 6.596 17.196 20.004 1.00 85.56 88 ILE A CA 1
ATOM 654 C C . ILE A 1 88 ? 6.668 17.942 18.662 1.00 85.56 88 ILE A C 1
ATOM 656 O O . ILE A 1 88 ? 6.915 17.302 17.633 1.00 85.56 88 ILE A O 1
ATOM 660 N N . PRO A 1 89 ? 6.465 19.272 18.632 1.00 83.19 89 PRO A N 1
ATOM 661 C CA . PRO A 1 89 ? 6.569 20.034 17.400 1.00 83.19 89 PRO A CA 1
ATOM 662 C C . PRO A 1 89 ? 8.003 19.960 16.878 1.00 83.19 89 PRO A C 1
ATOM 664 O O . PRO A 1 89 ? 8.955 20.347 17.557 1.00 83.19 89 PRO A O 1
ATOM 667 N N . LEU A 1 90 ? 8.163 19.467 15.651 1.00 81.56 90 LEU A N 1
ATOM 668 C CA . LEU A 1 90 ? 9.452 19.519 14.980 1.00 81.56 90 LEU A CA 1
ATOM 669 C C . LEU A 1 90 ? 9.744 20.972 14.584 1.00 81.56 90 LEU A C 1
ATOM 671 O O . LEU A 1 90 ? 8.861 21.639 14.030 1.00 81.56 90 LEU A O 1
ATOM 675 N N . PRO A 1 91 ? 10.969 21.475 14.822 1.00 81.19 91 PRO A N 1
ATOM 676 C CA . PRO A 1 91 ? 11.359 22.777 14.316 1.00 81.19 91 PRO A CA 1
ATOM 677 C C . PRO A 1 91 ? 11.255 22.735 12.792 1.00 81.19 91 PRO A C 1
ATOM 679 O O . PRO A 1 91 ? 11.970 21.992 12.120 1.00 81.19 91 PRO A O 1
ATOM 682 N N . CYS A 1 92 ? 10.328 23.515 12.241 1.00 72.81 92 CYS A N 1
ATOM 683 C CA . CYS A 1 92 ? 10.213 23.669 10.801 1.00 72.81 92 CYS A CA 1
ATOM 684 C C . CYS A 1 92 ? 11.508 24.327 10.303 1.00 72.81 92 CYS A C 1
ATOM 686 O O . CYS A 1 92 ? 11.771 25.471 10.690 1.00 72.81 92 CYS A O 1
ATOM 688 N N . PRO A 1 93 ? 12.325 23.671 9.453 1.00 69.12 93 PRO A N 1
ATOM 689 C CA . PRO A 1 93 ? 13.425 24.370 8.811 1.00 69.12 93 PRO A CA 1
ATOM 690 C C . PRO A 1 93 ? 12.824 25.521 8.003 1.00 69.12 93 PRO A C 1
ATOM 692 O O . PRO A 1 93 ? 11.885 25.320 7.227 1.00 69.12 93 PRO A O 1
ATOM 695 N N . GLY A 1 94 ? 13.321 26.735 8.246 1.00 65.75 94 GLY A N 1
ATOM 696 C CA . GLY A 1 94 ? 12.777 27.967 7.684 1.00 65.75 94 GLY A CA 1
ATOM 697 C C . GLY A 1 94 ? 12.453 27.830 6.196 1.00 65.75 94 GLY A C 1
ATOM 698 O O . GLY A 1 94 ? 13.313 27.468 5.399 1.00 65.75 94 GLY A O 1
ATOM 699 N N . ARG A 1 95 ? 11.181 28.085 5.861 1.00 66.88 95 ARG A N 1
ATOM 700 C CA . ARG A 1 95 ? 10.601 28.328 4.527 1.00 66.88 95 ARG A CA 1
ATOM 701 C C . ARG A 1 95 ? 11.484 27.895 3.343 1.00 66.88 95 ARG A C 1
ATOM 703 O O . ARG A 1 95 ? 11.943 28.738 2.573 1.00 66.88 95 ARG A O 1
ATOM 710 N N . LYS A 1 96 ? 11.651 26.589 3.110 1.00 68.94 96 LYS A N 1
ATOM 711 C CA . LYS A 1 96 ? 12.014 26.128 1.762 1.00 68.94 96 LYS A CA 1
ATOM 712 C C . LYS A 1 96 ? 10.793 26.370 0.873 1.00 68.94 96 LYS A C 1
ATOM 714 O O . LYS A 1 96 ? 9.789 25.676 1.004 1.00 68.94 96 LYS A O 1
ATOM 719 N N . LYS A 1 97 ? 10.837 27.407 0.026 1.00 68.75 97 LYS A N 1
ATOM 720 C CA . LYS A 1 97 ? 9.814 27.642 -1.005 1.00 68.75 97 LYS A CA 1
ATOM 721 C C . LYS A 1 97 ? 9.758 26.400 -1.895 1.00 68.75 97 LYS A C 1
ATOM 723 O O . LYS A 1 97 ? 10.703 26.135 -2.631 1.00 68.75 97 LYS A O 1
ATOM 728 N N . ILE A 1 98 ? 8.664 25.650 -1.830 1.00 68.19 98 ILE A N 1
ATOM 729 C CA . ILE A 1 98 ? 8.354 24.646 -2.845 1.00 68.19 98 ILE A CA 1
ATOM 730 C C . ILE A 1 98 ? 7.908 25.434 -4.077 1.00 68.19 98 ILE A C 1
ATOM 732 O O . ILE A 1 98 ? 6.888 26.122 -4.041 1.00 68.19 98 ILE A O 1
ATOM 736 N N . ARG A 1 99 ? 8.702 25.394 -5.149 1.00 64.50 99 ARG A N 1
ATOM 737 C CA . ARG A 1 99 ? 8.256 25.853 -6.464 1.00 64.50 99 ARG A CA 1
ATOM 738 C C . ARG A 1 99 ? 7.333 24.769 -7.012 1.00 64.50 99 ARG A C 1
ATOM 740 O O . ARG A 1 99 ? 7.802 23.676 -7.297 1.00 64.50 99 ARG A O 1
ATOM 747 N N . ALA A 1 100 ? 6.042 25.066 -7.122 1.00 59.56 100 ALA A N 1
ATOM 748 C CA . ALA A 1 100 ? 5.159 24.278 -7.969 1.00 59.56 100 ALA A CA 1
ATOM 749 C C . ALA A 1 100 ? 5.574 24.526 -9.428 1.00 59.56 100 ALA A C 1
ATOM 751 O O . ALA A 1 100 ? 5.660 25.682 -9.858 1.00 59.56 100 ALA A O 1
ATOM 752 N N . GLY A 1 101 ? 5.899 23.452 -10.136 1.00 47.16 101 GLY A N 1
ATOM 753 C CA . GLY A 1 101 ? 6.213 23.398 -11.558 1.00 47.16 101 GLY A CA 1
ATOM 754 C C . GLY A 1 101 ? 5.871 22.012 -12.066 1.00 47.16 101 GLY A C 1
ATOM 755 O O . GLY A 1 101 ? 6.098 21.060 -11.286 1.00 47.16 101 GLY A O 1
#

Sequence (101 aa):
MGLEFDAQESPPLAPIRTTGIDAKPAEEEVSESTDNGEAECVTPKSEQPVCQPALPPAPRKPRPAKRKLGPPPKGYYPVPSDLASVFIPLPCPGRKKIRAG